Protein AF-A0A1I8I1W2-F1 (afdb_monomer)

Sequence (145 aa):
TVFACCRASCLLLQVPPSLQTASLCLPLHLQIDEFKIITGNRLAASEGHLEVVKFLVPKVANKAKRDKCCIEAAESAARNRQWEVVKFLVPTVADQTKRDQCCIQAAKSAARNGNLQVVNFLVPKVANKTKRDQCCIKAADSAAK

pLDDT: mean 79.76, std 20.21, range [29.95, 95.81]

Structure (mmCIF, N/CA/C/O backbone):
data_AF-A0A1I8I1W2-F1
#
_entry.id   AF-A0A1I8I1W2-F1
#
loop_
_atom_site.group_PDB
_atom_site.id
_atom_site.type_symbol
_atom_site.label_atom_id
_atom_site.label_alt_id
_atom_site.label_comp_id
_atom_site.label_asym_id
_atom_site.label_entity_id
_atom_site.label_seq_id
_atom_site.pdbx_PDB_ins_code
_atom_site.Cartn_x
_atom_site.Cartn_y
_atom_site.Cartn_z
_atom_site.occupancy
_atom_site.B_iso_or_equiv
_atom_site.auth_seq_id
_atom_site.auth_comp_id
_atom_site.auth_asym_id
_atom_site.auth_atom_id
_atom_site.pdbx_PDB_model_num
ATOM 1 N N . THR A 1 1 ? -13.917 37.372 9.181 1.00 46.56 1 THR A N 1
ATOM 2 C CA . THR A 1 1 ? -13.571 36.360 8.158 1.00 46.56 1 THR A CA 1
ATOM 3 C C . THR A 1 1 ? -12.071 36.154 8.188 1.00 46.56 1 THR A C 1
ATOM 5 O O . THR A 1 1 ? -11.360 37.117 8.426 1.00 46.56 1 THR A O 1
ATOM 8 N N . VAL A 1 2 ? -11.637 34.906 7.974 1.00 33.28 2 VAL A N 1
ATOM 9 C CA . VAL A 1 2 ? -10.292 34.328 8.210 1.00 33.28 2 VAL A CA 1
ATOM 10 C C . VAL A 1 2 ? -10.020 33.891 9.664 1.00 33.28 2 VAL A C 1
ATOM 12 O O . VAL A 1 2 ? -9.937 34.689 10.589 1.00 33.28 2 VAL A O 1
ATOM 15 N N . PHE A 1 3 ? -9.928 32.565 9.815 1.00 47.31 3 PHE A N 1
ATOM 16 C CA . PHE A 1 3 ? -9.443 31.786 10.958 1.00 47.31 3 PHE A CA 1
ATOM 17 C C . PHE A 1 3 ? -8.094 32.292 11.492 1.00 47.31 3 PHE A C 1
ATOM 19 O O . PHE A 1 3 ? -7.175 32.418 10.692 1.00 47.31 3 PHE A O 1
ATOM 26 N N . ALA A 1 4 ? -7.947 32.434 12.817 1.00 42.56 4 ALA A N 1
ATOM 27 C CA . ALA A 1 4 ? -6.745 32.063 13.590 1.00 42.56 4 ALA A CA 1
ATOM 28 C C . ALA A 1 4 ? -6.785 32.680 14.998 1.00 42.56 4 ALA A C 1
ATOM 30 O O . ALA A 1 4 ? -6.475 33.852 15.159 1.00 42.56 4 ALA A O 1
ATOM 31 N N . CYS A 1 5 ? -7.125 31.884 16.015 1.00 29.95 5 CYS A N 1
ATOM 32 C CA . CYS A 1 5 ? -6.341 31.805 17.256 1.00 29.95 5 CYS A CA 1
ATOM 33 C C . CYS A 1 5 ? -6.981 30.801 18.220 1.00 29.95 5 CYS A C 1
ATOM 35 O O . CYS A 1 5 ? -7.838 31.130 19.037 1.00 29.95 5 CYS A O 1
ATOM 37 N N . CYS A 1 6 ? -6.501 29.558 18.170 1.00 43.66 6 CYS A N 1
ATOM 38 C CA . CYS A 1 6 ? -6.369 28.771 19.391 1.00 43.66 6 CYS A CA 1
ATOM 39 C C . CYS A 1 6 ? -5.523 29.582 20.380 1.00 43.66 6 CYS A C 1
ATOM 41 O O . CYS A 1 6 ? -4.314 29.651 20.173 1.00 43.66 6 CYS A O 1
ATOM 43 N N . ARG A 1 7 ? -6.139 30.200 21.397 1.00 38.59 7 ARG A N 1
ATOM 44 C CA . ARG A 1 7 ? -5.557 30.610 22.699 1.00 38.59 7 ARG A CA 1
ATOM 45 C C . ARG A 1 7 ? -6.448 31.694 23.314 1.00 38.59 7 ARG A C 1
ATOM 47 O O . ARG A 1 7 ? -6.246 32.856 23.002 1.00 38.59 7 ARG A O 1
ATOM 54 N N . ALA A 1 8 ? -7.413 31.331 24.165 1.00 34.88 8 ALA A N 1
ATOM 55 C CA . ALA A 1 8 ? -7.888 32.222 25.244 1.00 34.88 8 ALA A CA 1
ATOM 56 C C . ALA A 1 8 ? -8.972 31.613 26.150 1.00 34.88 8 ALA A C 1
ATOM 58 O O . ALA A 1 8 ? -9.063 32.010 27.3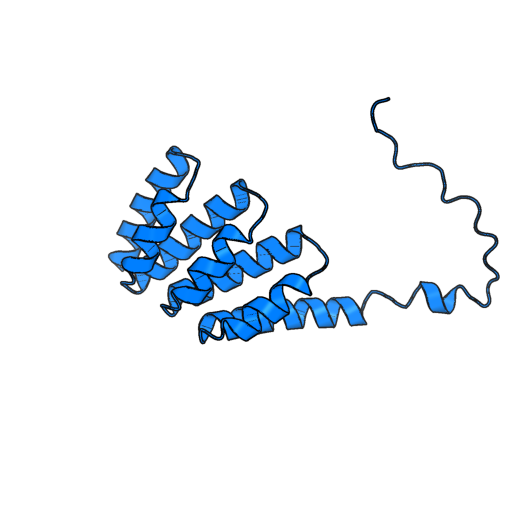02 1.00 34.88 8 ALA A O 1
ATOM 59 N N . SER A 1 9 ? -9.801 30.670 25.696 1.00 40.31 9 SER A N 1
ATOM 60 C CA . SER A 1 9 ? -11.074 30.422 26.407 1.00 40.31 9 SER A CA 1
ATOM 61 C C . SER A 1 9 ? -11.063 29.352 27.512 1.00 40.31 9 SER A C 1
ATOM 63 O O . SER A 1 9 ? -12.131 28.981 27.982 1.00 40.31 9 SER A O 1
ATOM 65 N N . CYS A 1 10 ? -9.900 28.872 27.971 1.00 38.84 10 CYS A N 1
ATOM 66 C CA . CYS A 1 10 ? -9.818 27.941 29.117 1.00 38.84 10 CYS A CA 1
ATOM 67 C C . CYS A 1 10 ? -9.475 28.618 30.462 1.00 38.84 10 CYS A C 1
ATOM 69 O O . CYS A 1 10 ? -8.984 27.964 31.376 1.00 38.84 10 CYS A O 1
ATOM 71 N N . LEU A 1 11 ? -9.753 29.914 30.612 1.00 40.75 11 LEU A N 1
ATOM 72 C CA . LEU A 1 11 ? -10.180 30.471 31.900 1.00 40.75 11 LEU A CA 1
ATOM 73 C C . LEU A 1 11 ? -11.664 30.793 31.697 1.00 40.75 11 LEU A C 1
ATOM 75 O O . LEU A 1 11 ? -11.988 31.691 30.935 1.00 40.75 11 LEU A O 1
ATOM 79 N N . LEU A 1 12 ? -12.608 29.985 32.171 1.00 36.88 12 LEU A N 1
ATOM 80 C CA . LEU A 1 12 ? -13.045 29.961 33.563 1.00 36.88 12 LEU A CA 1
ATOM 81 C C . LEU A 1 12 ? -13.556 28.553 33.920 1.00 36.88 12 LEU A C 1
ATOM 83 O O . LEU A 1 12 ? -14.706 28.198 33.669 1.00 36.88 12 LEU A O 1
ATOM 87 N N . LEU A 1 13 ? -12.683 27.749 34.526 1.00 37.25 13 LEU A N 1
ATOM 88 C CA . LEU A 1 13 ? -13.062 26.562 35.289 1.00 37.25 13 LEU A CA 1
ATOM 89 C C . LEU A 1 13 ? -13.725 27.018 36.600 1.00 37.25 13 LEU A C 1
ATOM 91 O O . LEU A 1 13 ? -13.042 27.320 37.572 1.00 37.25 13 LEU A O 1
ATOM 95 N N . GLN A 1 14 ? -15.056 27.035 36.630 1.00 42.59 14 GLN A N 1
ATOM 96 C CA . GLN A 1 14 ? -15.837 26.830 37.857 1.00 42.59 14 GLN A CA 1
ATOM 97 C C . GLN A 1 14 ? -16.379 25.396 37.854 1.00 42.59 14 GLN A C 1
ATOM 99 O O . GLN A 1 14 ? -17.583 25.163 37.903 1.00 42.59 14 GLN A O 1
ATOM 104 N N . VAL A 1 15 ? -15.484 24.415 37.730 1.00 44.81 15 VAL A N 1
ATOM 105 C CA . VAL A 1 15 ? -15.855 23.007 37.901 1.00 44.81 15 VAL A CA 1
ATOM 106 C C . VAL A 1 15 ? -15.521 22.632 39.348 1.00 44.81 15 VAL A C 1
ATOM 108 O O . VAL A 1 15 ? -14.380 22.833 39.767 1.00 44.81 15 VAL A O 1
ATOM 111 N N . PRO A 1 16 ? -16.496 22.162 40.148 1.00 38.16 16 PRO A N 1
ATOM 112 C CA . PRO A 1 16 ? -16.277 21.845 41.552 1.00 38.16 16 PRO A CA 1
ATOM 113 C C . PRO A 1 16 ? -15.244 20.714 41.708 1.00 38.16 16 PRO A C 1
ATOM 115 O O . PRO A 1 16 ? -15.225 19.782 40.896 1.00 38.16 16 PRO A O 1
ATOM 118 N N . PRO A 1 17 ? -14.414 20.739 42.770 1.00 49.62 17 PRO A N 1
ATOM 119 C CA . PRO A 1 17 ? -13.315 19.787 42.975 1.00 49.62 17 PRO A CA 1
ATOM 120 C C . PRO A 1 17 ? -13.764 18.319 43.110 1.00 49.62 17 PRO A C 1
ATOM 122 O O . PRO A 1 17 ? -12.935 17.417 43.031 1.00 49.62 17 PRO A O 1
ATOM 125 N N . SER A 1 18 ? -15.067 18.059 43.250 1.00 44.69 18 SER A N 1
ATOM 126 C CA . SER A 1 18 ? -15.669 16.722 43.270 1.00 44.69 18 SER A CA 1
ATOM 127 C C . SER A 1 18 ? -15.859 16.077 41.886 1.00 44.69 18 SER A C 1
ATOM 129 O O . SER A 1 18 ? -16.069 14.870 41.824 1.00 44.69 18 SER A O 1
ATOM 131 N N . LEU A 1 19 ? -15.759 16.834 40.782 1.00 41.97 19 LEU A N 1
ATOM 132 C CA . LEU A 1 19 ? -15.856 16.316 39.401 1.00 41.97 19 LEU A CA 1
ATOM 133 C C . LEU A 1 19 ? -14.508 16.247 38.659 1.00 41.97 19 LEU A C 1
ATOM 135 O O . LEU A 1 19 ? -14.432 15.685 37.564 1.00 41.97 19 LEU A O 1
ATOM 139 N N . GLN A 1 20 ? -13.425 16.762 39.251 1.00 47.09 20 GLN A N 1
ATOM 140 C 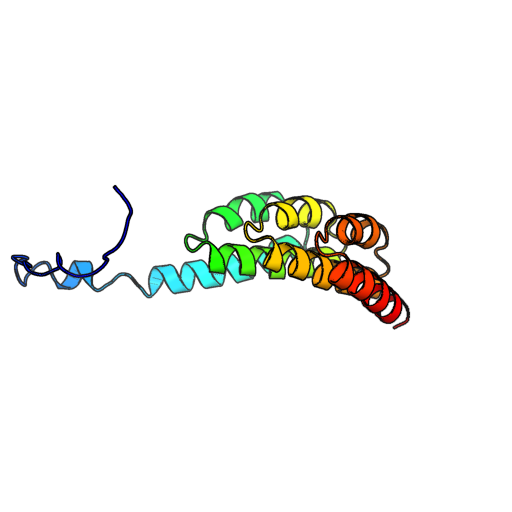CA . GLN A 1 20 ? -12.100 16.796 38.618 1.00 47.09 20 GLN A CA 1
ATOM 141 C C . GLN A 1 20 ? -11.504 15.387 38.408 1.00 47.09 20 GLN A C 1
ATOM 143 O O . GLN A 1 20 ? -10.718 15.177 37.485 1.00 47.09 20 GLN A O 1
ATOM 148 N N . THR A 1 21 ? -11.904 14.399 39.216 1.00 43.38 21 THR A N 1
ATOM 149 C CA . THR A 1 21 ? -11.415 13.009 39.136 1.00 43.38 21 THR A CA 1
ATOM 150 C C . THR A 1 21 ? -12.023 12.217 37.975 1.00 43.38 21 THR A C 1
ATOM 152 O O . THR A 1 21 ? -11.385 11.295 37.470 1.00 43.38 21 THR A O 1
ATOM 155 N N . ALA A 1 22 ? -13.202 12.606 37.479 1.00 42.78 22 ALA A N 1
ATOM 156 C CA . ALA A 1 22 ? -13.834 11.961 36.326 1.00 42.78 22 ALA A CA 1
ATOM 157 C C . ALA A 1 22 ? -13.275 12.466 34.980 1.00 42.78 22 ALA A C 1
ATOM 159 O O . ALA A 1 22 ? -13.241 11.716 34.006 1.00 42.78 22 ALA A O 1
ATOM 160 N N . SER A 1 23 ? -12.779 13.708 34.919 1.00 43.59 23 SER A N 1
ATOM 161 C CA . SER A 1 23 ? -12.268 14.309 33.675 1.00 43.59 23 SER A CA 1
ATOM 162 C C . SER A 1 23 ? -10.779 14.041 33.402 1.00 43.59 23 SER A C 1
ATOM 164 O O . SER A 1 23 ? -10.293 14.380 32.324 1.00 43.59 23 SER A O 1
ATOM 166 N N . LEU A 1 24 ? -10.050 13.434 34.348 1.00 43.41 24 LEU A N 1
ATOM 167 C CA . LEU A 1 24 ? -8.616 13.120 34.226 1.00 43.41 24 LEU A CA 1
ATOM 168 C C . LEU A 1 24 ? -8.325 11.639 33.910 1.00 43.41 24 LEU A C 1
ATOM 170 O O . LEU A 1 24 ? -7.175 11.287 33.661 1.00 43.41 24 LEU A O 1
ATOM 174 N N . CYS A 1 25 ? -9.346 10.773 33.868 1.00 43.34 25 CYS A N 1
ATOM 175 C CA . CYS A 1 25 ? -9.177 9.322 33.701 1.00 43.34 25 CYS A CA 1
ATOM 176 C C . CYS A 1 25 ? -9.369 8.797 32.263 1.00 43.34 25 CYS A C 1
ATOM 178 O O . CYS A 1 25 ? -9.444 7.588 32.053 1.00 43.34 25 CYS A O 1
ATOM 180 N N . LEU A 1 26 ? -9.425 9.664 31.247 1.00 56.22 26 LEU A N 1
ATOM 181 C CA . LEU A 1 26 ? -9.313 9.234 29.846 1.00 56.22 26 LEU A CA 1
ATOM 182 C C . LEU A 1 26 ? -7.967 9.690 29.277 1.00 56.22 26 LEU A C 1
ATOM 184 O O . LEU A 1 26 ? -7.874 10.787 28.727 1.00 56.22 26 LEU A O 1
ATOM 188 N N . PRO A 1 27 ? -6.905 8.872 29.427 1.00 49.38 27 PRO A N 1
ATOM 189 C CA . PRO A 1 27 ? -6.101 8.576 28.235 1.00 49.38 27 PRO A CA 1
ATOM 190 C C . PRO A 1 27 ? -5.359 7.223 28.213 1.00 49.38 27 PRO A C 1
ATOM 192 O O . PRO A 1 27 ? -4.571 7.023 27.297 1.00 49.38 27 PRO A O 1
ATOM 195 N N . LEU A 1 28 ? -5.563 6.287 29.149 1.00 36.81 28 LEU A N 1
ATOM 196 C CA . LEU A 1 28 ? -4.859 4.985 29.110 1.00 36.81 28 LEU A CA 1
ATOM 197 C C . LEU A 1 28 ? -5.696 3.866 28.480 1.00 36.81 28 LEU A C 1
ATOM 199 O O . LEU A 1 28 ? -5.199 3.160 27.609 1.00 36.81 28 LEU A O 1
ATOM 203 N N . HIS A 1 29 ? -6.981 3.754 28.828 1.00 44.34 29 HIS A N 1
ATOM 204 C CA . HIS A 1 29 ? -7.866 2.724 28.264 1.00 44.34 29 HIS A CA 1
ATOM 205 C C . HIS A 1 29 ? -7.995 2.858 26.731 1.00 44.34 29 HIS A C 1
ATOM 207 O O . HIS A 1 29 ? -7.721 1.918 25.994 1.00 44.34 29 HIS A O 1
ATOM 213 N N . LEU A 1 30 ? -8.231 4.084 26.242 1.00 48.62 30 LEU A N 1
ATOM 214 C CA . LEU A 1 30 ? -8.301 4.407 24.808 1.00 48.62 30 LEU A CA 1
ATOM 215 C C . LEU A 1 30 ? -6.973 4.215 24.051 1.00 48.62 30 LEU A C 1
ATOM 217 O O . LEU A 1 30 ? -6.987 3.894 22.864 1.00 48.62 30 LEU A O 1
ATOM 221 N N . GLN A 1 31 ? -5.818 4.414 24.702 1.00 47.75 31 GLN A N 1
ATOM 222 C CA . GLN A 1 31 ? -4.511 4.170 24.074 1.00 47.75 31 GLN A CA 1
ATOM 223 C C . GLN A 1 31 ? -4.214 2.673 23.936 1.00 47.75 31 GLN A C 1
ATOM 225 O O . GLN A 1 31 ? -3.660 2.256 22.915 1.00 47.75 31 G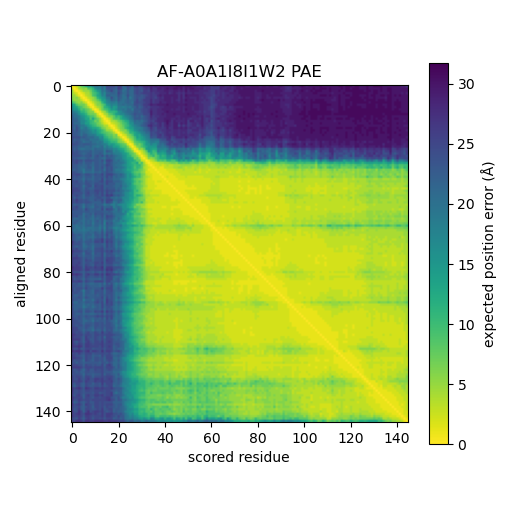LN A O 1
ATOM 230 N N . ILE A 1 32 ? -4.604 1.873 24.934 1.00 49.56 32 ILE A N 1
ATOM 231 C CA . ILE A 1 32 ? -4.498 0.410 24.901 1.00 49.56 32 ILE A CA 1
ATOM 232 C C . ILE A 1 32 ? -5.415 -0.150 23.801 1.00 49.56 32 ILE A C 1
ATOM 234 O O . ILE A 1 32 ? -4.987 -1.019 23.036 1.00 49.56 32 ILE A O 1
ATOM 238 N N . ASP A 1 33 ? -6.617 0.413 23.641 1.00 68.44 33 ASP A N 1
ATOM 239 C CA . ASP A 1 33 ? -7.543 0.039 22.569 1.00 68.44 33 ASP A CA 1
ATOM 240 C C . ASP A 1 33 ? -7.006 0.401 21.175 1.00 68.44 33 ASP A C 1
ATOM 242 O O . ASP A 1 33 ? -6.969 -0.461 20.296 1.00 68.44 33 ASP A O 1
ATOM 246 N N . GLU A 1 34 ? -6.514 1.628 20.949 1.00 70.88 34 GLU A N 1
ATOM 247 C CA . GLU A 1 34 ? -5.966 2.026 19.638 1.00 70.88 34 GLU A CA 1
ATOM 248 C C . GLU A 1 34 ? -4.738 1.194 19.236 1.00 70.88 34 GLU A C 1
ATOM 250 O O . GLU A 1 34 ? -4.617 0.801 18.074 1.00 70.88 34 GLU A O 1
ATOM 255 N N . PHE A 1 35 ? -3.830 0.887 20.169 1.00 79.88 35 PHE A N 1
ATOM 256 C CA . PHE A 1 35 ? -2.667 0.041 19.879 1.00 79.88 35 PHE A CA 1
ATOM 257 C C . PHE A 1 35 ? -3.080 -1.383 19.478 1.00 79.88 35 PHE A C 1
ATOM 259 O O . PHE A 1 35 ? -2.539 -1.960 18.525 1.00 79.88 35 PHE A O 1
ATOM 266 N N . LYS A 1 36 ? -4.081 -1.938 20.171 1.00 82.19 36 LYS A N 1
ATOM 267 C CA . LYS A 1 36 ? -4.641 -3.258 19.870 1.00 82.19 36 LYS A CA 1
ATOM 268 C C . LYS A 1 36 ? -5.387 -3.262 18.536 1.00 82.19 36 LYS A C 1
ATOM 270 O O . LYS A 1 36 ? -5.235 -4.212 17.774 1.00 82.19 36 LYS A O 1
ATOM 275 N N . ILE A 1 37 ? -6.102 -2.183 18.204 1.00 85.31 37 ILE A N 1
ATOM 276 C CA . ILE A 1 37 ? -6.747 -1.987 16.897 1.00 85.31 37 ILE A CA 1
ATOM 277 C C . ILE A 1 37 ? -5.705 -1.968 15.776 1.00 85.31 37 ILE A C 1
ATOM 279 O O . ILE A 1 37 ? -5.882 -2.665 14.782 1.00 85.31 37 ILE A O 1
ATOM 283 N N . ILE A 1 38 ? -4.609 -1.215 15.923 1.00 85.50 38 ILE A N 1
ATOM 284 C CA . ILE A 1 38 ? -3.556 -1.131 14.894 1.00 85.50 38 ILE A CA 1
ATOM 285 C C . ILE A 1 38 ? -2.910 -2.502 14.674 1.00 85.50 38 ILE A C 1
ATOM 287 O O . ILE A 1 38 ? -2.794 -2.969 13.539 1.00 85.50 38 ILE A O 1
ATOM 291 N N . THR A 1 39 ? -2.545 -3.180 15.763 1.00 86.25 39 THR A N 1
ATOM 292 C CA . THR A 1 39 ? -1.924 -4.509 15.697 1.00 86.25 39 THR A CA 1
ATOM 293 C C . THR A 1 39 ? -2.886 -5.549 15.118 1.00 86.25 39 THR A C 1
ATOM 295 O O . THR A 1 39 ? -2.498 -6.325 14.246 1.00 86.25 39 THR A O 1
ATOM 298 N N . GLY A 1 40 ? -4.152 -5.529 15.545 1.00 87.69 40 GLY A N 1
ATOM 299 C CA . GLY A 1 40 ? -5.207 -6.399 15.031 1.00 87.69 40 GLY A CA 1
ATOM 300 C C . GLY A 1 40 ? -5.501 -6.157 13.552 1.00 87.69 40 GLY A C 1
ATOM 301 O O . GLY A 1 40 ? -5.633 -7.114 12.798 1.00 87.69 40 GLY A O 1
ATOM 302 N N . ASN A 1 41 ? -5.512 -4.897 13.106 1.00 90.62 41 ASN A N 1
ATOM 303 C CA . ASN A 1 41 ? -5.706 -4.548 11.699 1.00 90.62 41 ASN A CA 1
ATOM 304 C C . ASN A 1 41 ? -4.563 -5.078 10.826 1.00 90.62 41 ASN A C 1
ATOM 306 O O . ASN A 1 41 ? -4.801 -5.619 9.751 1.00 90.62 41 ASN A O 1
ATOM 310 N N . ARG A 1 42 ? -3.319 -4.980 11.307 1.00 91.56 42 ARG A N 1
ATOM 311 C CA . ARG A 1 42 ? -2.151 -5.532 10.613 1.00 91.56 42 ARG A CA 1
ATOM 312 C C . ARG A 1 42 ? -2.242 -7.052 10.447 1.00 91.56 42 ARG A C 1
ATOM 314 O O . ARG A 1 42 ? -1.964 -7.552 9.361 1.00 91.56 42 ARG A O 1
ATOM 321 N N . LEU A 1 43 ? -2.641 -7.772 11.499 1.00 89.88 43 LEU A N 1
ATOM 322 C CA . LEU A 1 43 ? -2.835 -9.227 11.450 1.00 89.88 43 LEU A C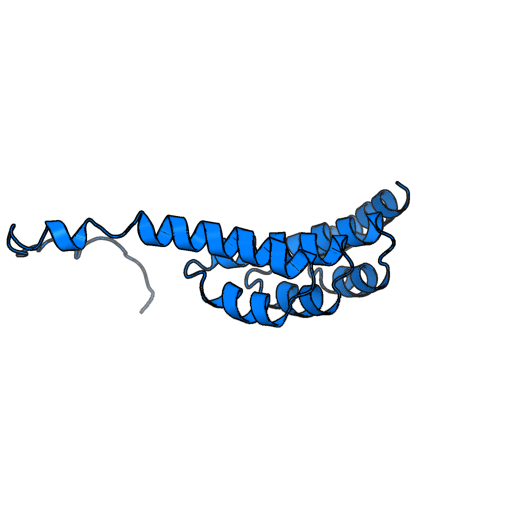A 1
ATOM 323 C C . LEU A 1 43 ? -3.986 -9.605 10.510 1.00 89.88 43 LEU A C 1
ATOM 325 O O . LEU A 1 43 ? -3.792 -10.405 9.604 1.00 89.88 43 LEU A O 1
ATOM 329 N N . ALA A 1 44 ? -5.145 -8.958 10.644 1.00 90.38 44 ALA A N 1
ATOM 330 C CA . ALA A 1 44 ? -6.280 -9.173 9.749 1.00 90.38 44 ALA A CA 1
ATOM 331 C C . ALA A 1 44 ? -5.916 -8.915 8.278 1.00 90.38 44 ALA A C 1
ATOM 333 O O . ALA A 1 44 ? -6.323 -9.663 7.394 1.00 90.38 44 ALA A O 1
ATOM 334 N N . ALA A 1 45 ? -5.111 -7.885 8.011 1.00 93.94 45 ALA A N 1
ATOM 335 C CA . ALA A 1 45 ? -4.635 -7.576 6.671 1.00 93.94 45 ALA A CA 1
ATOM 336 C C . ALA A 1 45 ? -3.634 -8.607 6.130 1.00 93.94 45 ALA A C 1
ATOM 338 O O . ALA A 1 45 ? -3.658 -8.889 4.936 1.00 93.94 45 ALA A O 1
ATOM 339 N N . SER A 1 46 ? -2.785 -9.180 6.990 1.00 93.00 46 SER A N 1
ATOM 340 C CA . SER A 1 46 ? -1.872 -10.282 6.649 1.00 93.00 46 SER A CA 1
ATOM 341 C C . SER A 1 46 ? -2.633 -11.539 6.213 1.00 93.00 46 SER A C 1
ATOM 343 O O . SER A 1 46 ? -2.286 -12.150 5.204 1.00 93.00 46 SER A O 1
ATOM 345 N N . GLU A 1 47 ? -3.715 -11.866 6.921 1.00 91.44 47 GLU A N 1
ATOM 346 C CA .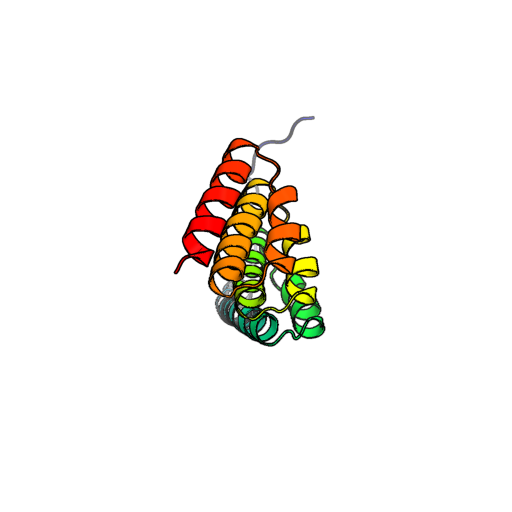 GLU A 1 47 ? -4.557 -13.045 6.665 1.00 91.44 47 GLU A CA 1
ATOM 347 C C . GLU A 1 47 ? -5.657 -12.809 5.610 1.00 91.44 47 GLU A C 1
ATOM 349 O O . GLU A 1 47 ? -6.415 -13.714 5.273 1.00 91.44 47 GLU A O 1
ATOM 354 N N . GLY A 1 48 ? -5.784 -11.586 5.081 1.00 90.19 48 GLY A N 1
ATOM 355 C CA . GLY A 1 48 ? -6.772 -11.264 4.043 1.00 90.19 48 GLY A CA 1
ATOM 356 C C . GLY A 1 48 ? -8.201 -11.055 4.552 1.00 90.19 48 GLY A C 1
ATOM 357 O O . GLY A 1 48 ? -9.143 -11.027 3.763 1.00 90.19 48 GLY A O 1
ATOM 358 N N . HIS A 1 49 ? -8.394 -10.877 5.860 1.00 92.56 49 HIS A N 1
ATOM 359 C CA . 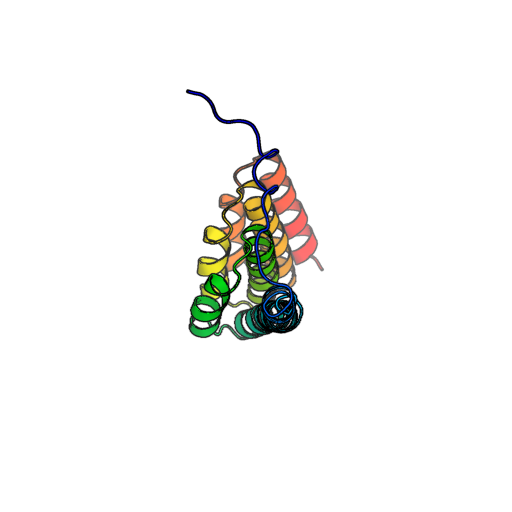HIS A 1 49 ? -9.701 -10.676 6.490 1.00 92.56 49 HIS A CA 1
ATOM 360 C C . HIS A 1 49 ? -10.237 -9.253 6.260 1.00 92.56 49 HIS A C 1
ATOM 362 O O . HIS A 1 49 ? -10.279 -8.418 7.167 1.00 92.56 49 HIS A O 1
ATOM 368 N N . LEU A 1 50 ? -10.667 -8.969 5.027 1.00 91.62 50 LEU A N 1
ATOM 369 C CA . LEU A 1 50 ? -11.117 -7.645 4.587 1.00 91.62 50 LEU A CA 1
ATOM 370 C C . LEU A 1 50 ? -12.226 -7.047 5.467 1.00 91.62 50 LEU A C 1
ATOM 372 O O . LEU A 1 50 ? -12.184 -5.857 5.773 1.00 91.62 50 LEU A O 1
ATOM 376 N N . GLU A 1 51 ? -13.205 -7.845 5.891 1.00 90.75 51 GLU A N 1
ATOM 377 C CA . GLU A 1 51 ? -14.323 -7.349 6.707 1.00 90.75 51 GLU A CA 1
ATOM 378 C C . GLU A 1 51 ? -13.864 -6.881 8.096 1.00 90.75 51 GLU A C 1
ATOM 380 O O . GLU A 1 51 ? -14.324 -5.854 8.596 1.00 90.75 51 GLU A O 1
ATOM 385 N N . VAL A 1 52 ? -12.867 -7.555 8.677 1.00 87.94 52 VAL A N 1
ATOM 386 C CA . VAL A 1 52 ? -12.245 -7.128 9.939 1.00 87.94 52 VAL A CA 1
ATOM 387 C C . VAL A 1 52 ? -11.479 -5.819 9.734 1.00 87.94 52 VAL A C 1
ATOM 389 O O . VAL A 1 52 ? -11.606 -4.896 10.536 1.00 87.94 52 VAL A O 1
ATOM 392 N N . VAL A 1 53 ? -10.745 -5.687 8.627 1.00 91.50 53 VAL A N 1
ATOM 393 C CA . VAL A 1 53 ? -10.034 -4.447 8.271 1.00 91.50 53 VAL A CA 1
ATOM 394 C C . VAL A 1 53 ? -11.008 -3.271 8.111 1.00 91.50 53 VAL A C 1
ATOM 396 O O . VAL A 1 53 ? -10.791 -2.201 8.686 1.00 91.50 53 VAL A O 1
ATOM 399 N N . LYS A 1 54 ? -12.120 -3.466 7.389 1.00 89.38 54 LYS A N 1
ATOM 400 C CA . LYS A 1 54 ? -13.182 -2.457 7.223 1.00 89.38 54 LYS A CA 1
ATOM 401 C C . LYS A 1 54 ? -13.797 -2.035 8.555 1.00 89.38 54 LYS A C 1
ATOM 403 O O . LYS A 1 54 ? -14.124 -0.863 8.721 1.00 89.38 54 LYS A O 1
ATOM 408 N N . PHE A 1 55 ? -13.935 -2.965 9.496 1.00 87.38 55 PHE A N 1
ATOM 409 C CA . PHE A 1 55 ? -14.459 -2.682 10.827 1.00 87.38 55 PHE A CA 1
ATOM 410 C C . PHE A 1 55 ? -13.462 -1.915 11.712 1.00 87.38 55 PHE A C 1
ATOM 412 O O . PHE A 1 55 ? -13.860 -1.012 12.449 1.00 87.38 55 PHE A O 1
ATOM 419 N N . LEU A 1 56 ? -12.169 -2.246 11.639 1.00 87.12 56 LEU A N 1
ATOM 420 C CA . LEU A 1 56 ? -11.136 -1.696 12.523 1.00 87.12 56 LEU A CA 1
ATOM 421 C C . LEU A 1 56 ? -10.635 -0.309 12.101 1.00 87.12 56 LEU A C 1
ATOM 423 O O . LEU A 1 56 ? -10.423 0.549 12.958 1.00 87.12 56 LEU A O 1
ATOM 427 N N . VAL A 1 57 ? -10.459 -0.050 10.802 1.00 88.56 57 VAL A N 1
ATOM 428 C CA . VAL A 1 57 ? -9.899 1.225 10.306 1.00 88.56 57 VAL A CA 1
ATOM 429 C C . VAL A 1 57 ? -10.689 2.464 10.777 1.00 88.56 57 VAL A C 1
ATOM 431 O O . VAL A 1 57 ? -10.058 3.434 11.209 1.00 88.56 57 VAL A O 1
ATOM 434 N N . PRO A 1 58 ? -12.037 2.474 10.766 1.00 87.69 58 PRO A N 1
ATOM 435 C CA . PRO A 1 58 ? -12.826 3.606 11.256 1.00 87.69 58 PRO A CA 1
ATOM 436 C C . PRO A 1 58 ? -12.733 3.841 12.769 1.00 87.69 58 PRO A C 1
ATOM 438 O O . PRO A 1 58 ? -13.041 4.941 13.220 1.00 87.69 58 PRO A O 1
ATOM 441 N N . LYS A 1 59 ? -12.316 2.840 13.559 1.00 86.06 59 LYS A N 1
ATOM 442 C CA . LYS A 1 59 ? -12.214 2.941 15.027 1.00 86.06 59 LYS A CA 1
ATOM 443 C C . LYS A 1 59 ? -10.994 3.742 15.488 1.00 86.06 59 LYS A C 1
ATOM 445 O O . LYS A 1 59 ? -10.951 4.168 16.637 1.00 86.06 59 LYS A O 1
ATOM 450 N N . VAL A 1 60 ? -10.020 3.978 14.606 1.00 86.00 60 VAL A N 1
ATOM 451 C CA . VAL A 1 60 ? -8.865 4.836 14.896 1.00 86.00 60 VAL A CA 1
ATOM 452 C C . VAL A 1 60 ? -9.280 6.301 14.740 1.00 86.00 60 VAL A C 1
ATOM 454 O O . VAL A 1 60 ? -9.417 6.804 13.621 1.00 86.00 60 VAL A O 1
ATOM 457 N N . ALA A 1 61 ? -9.481 6.987 15.867 1.00 82.00 61 ALA A N 1
ATOM 458 C CA . ALA A 1 61 ? -10.015 8.350 15.895 1.00 82.00 61 ALA A CA 1
ATOM 459 C C . ALA A 1 61 ? -9.031 9.372 15.304 1.00 82.00 61 ALA A C 1
ATOM 461 O O . ALA A 1 61 ? -9.417 10.293 14.579 1.00 82.00 61 ALA A O 1
ATOM 462 N N . ASN A 1 62 ? -7.734 9.211 15.581 1.00 87.00 62 ASN A N 1
ATOM 463 C CA . ASN A 1 62 ? -6.721 10.125 15.070 1.00 87.00 62 ASN A CA 1
ATOM 464 C C . ASN A 1 62 ? -6.404 9.829 13.594 1.00 87.00 62 ASN A C 1
ATOM 466 O O . ASN A 1 62 ? -5.822 8.797 13.265 1.00 87.00 62 ASN A O 1
ATOM 470 N N . LYS A 1 63 ? -6.699 10.781 12.700 1.00 87.00 63 LYS A N 1
ATOM 471 C CA . LYS A 1 63 ? -6.465 10.654 11.249 1.00 87.00 63 LYS A CA 1
ATOM 472 C C . LYS A 1 63 ? -5.017 10.297 10.890 1.00 87.00 63 LYS A C 1
ATOM 474 O O . LYS A 1 63 ? -4.798 9.455 10.025 1.00 87.00 63 LYS A O 1
ATOM 479 N N . ALA A 1 64 ? -4.028 10.897 11.554 1.00 88.94 64 ALA A N 1
ATOM 480 C CA . ALA A 1 64 ? -2.623 10.618 11.269 1.00 88.94 64 ALA A CA 1
ATOM 481 C C . ALA A 1 64 ? -2.217 9.201 11.701 1.00 88.94 64 ALA A C 1
ATOM 483 O O . ALA A 1 64 ? -1.487 8.538 10.959 1.00 88.94 64 ALA A O 1
ATOM 484 N N . LYS A 1 65 ? -2.724 8.724 12.849 1.00 88.56 65 LYS A N 1
ATOM 485 C CA . LYS A 1 65 ? -2.565 7.326 13.280 1.00 88.56 65 LYS A CA 1
ATOM 486 C C . LYS A 1 65 ? -3.297 6.366 12.349 1.00 88.56 65 LYS A C 1
ATOM 488 O O . LYS A 1 65 ? -2.749 5.320 12.025 1.00 88.56 65 LYS A O 1
ATOM 493 N N . ARG A 1 66 ? -4.493 6.726 11.880 1.00 90.25 66 ARG A N 1
ATOM 494 C CA . ARG A 1 66 ? -5.274 5.921 10.936 1.00 90.25 66 ARG A CA 1
ATOM 495 C C . ARG A 1 66 ? -4.552 5.755 9.605 1.00 90.25 66 ARG A C 1
ATOM 497 O O . ARG A 1 66 ? -4.449 4.636 9.126 1.00 90.25 66 ARG A O 1
ATOM 504 N N . ASP A 1 67 ? -3.984 6.829 9.052 1.00 91.88 67 ASP A N 1
ATOM 505 C CA . ASP A 1 67 ? -3.152 6.734 7.846 1.00 91.88 67 ASP A CA 1
ATOM 506 C C . ASP A 1 67 ? -1.978 5.770 8.070 1.00 91.88 67 ASP A C 1
ATOM 508 O O . ASP A 1 67 ? -1.737 4.897 7.242 1.00 91.88 67 ASP A O 1
ATOM 512 N N . LYS A 1 68 ? -1.271 5.892 9.205 1.00 91.38 68 LYS A N 1
ATOM 513 C CA . LYS A 1 68 ? -0.157 4.999 9.559 1.00 91.38 68 LYS A CA 1
ATOM 514 C C . LYS A 1 68 ? -0.614 3.539 9.682 1.00 91.38 68 LYS A C 1
ATOM 516 O O . LYS A 1 68 ? 0.017 2.660 9.108 1.00 91.38 68 LYS A O 1
ATOM 521 N N . CYS A 1 69 ? -1.741 3.305 10.350 1.00 91.56 69 CYS A N 1
ATOM 522 C CA . CYS A 1 69 ? -2.384 1.998 10.475 1.00 91.56 69 CYS A CA 1
ATOM 523 C C . CYS A 1 69 ? -2.701 1.387 9.100 1.00 91.56 69 CYS A C 1
ATOM 525 O O . CYS A 1 69 ? -2.368 0.233 8.844 1.00 91.56 69 CYS A O 1
ATOM 527 N N . CYS A 1 70 ? -3.283 2.171 8.186 1.00 94.25 70 CYS A N 1
ATOM 528 C CA . CYS A 1 70 ? -3.569 1.724 6.824 1.00 94.25 70 CYS A CA 1
ATOM 529 C C . CYS A 1 70 ? -2.296 1.404 6.031 1.00 94.25 70 CYS A C 1
ATOM 531 O O . CYS A 1 70 ? -2.295 0.438 5.276 1.00 94.25 70 CYS A O 1
ATOM 533 N N . ILE A 1 71 ? -1.221 2.182 6.199 1.00 93.69 71 ILE A N 1
ATOM 534 C CA . ILE A 1 71 ? 0.068 1.940 5.528 1.00 93.69 71 ILE A CA 1
ATOM 535 C C . ILE A 1 71 ? 0.679 0.614 5.984 1.00 93.69 71 ILE A C 1
ATOM 537 O O . ILE A 1 71 ? 1.027 -0.219 5.150 1.00 93.69 71 ILE A O 1
ATOM 541 N N . GLU A 1 72 ? 0.775 0.395 7.296 1.00 93.94 72 GLU A N 1
ATOM 542 C CA . GLU A 1 72 ? 1.336 -0.836 7.870 1.00 93.94 72 GLU A CA 1
ATOM 543 C C . GLU A 1 72 ? 0.512 -2.075 7.487 1.00 93.94 72 GLU A C 1
ATOM 545 O O . GLU A 1 72 ? 1.060 -3.132 7.152 1.00 93.94 72 GLU A O 1
ATOM 550 N N . ALA A 1 73 ? -0.817 -1.942 7.491 1.00 94.81 73 ALA A N 1
ATOM 551 C CA . ALA A 1 73 ? -1.723 -3.000 7.070 1.00 94.81 73 ALA A CA 1
ATOM 552 C C . ALA A 1 73 ? -1.617 -3.280 5.558 1.00 94.81 73 ALA A C 1
ATOM 554 O O . ALA A 1 73 ? -1.566 -4.441 5.160 1.00 94.81 73 ALA A O 1
ATOM 555 N N . ALA A 1 74 ? -1.501 -2.250 4.711 1.00 95.81 74 ALA A N 1
ATOM 556 C CA . ALA A 1 74 ? -1.341 -2.418 3.266 1.00 95.81 74 ALA A CA 1
ATOM 557 C C . ALA A 1 74 ? -0.007 -3.085 2.911 1.00 95.81 74 ALA A C 1
ATOM 559 O O . ALA A 1 74 ? 0.032 -3.932 2.021 1.00 95.81 74 ALA A O 1
ATOM 560 N N . GLU A 1 75 ? 1.074 -2.756 3.623 1.00 94.38 75 GLU A N 1
ATOM 561 C CA . GLU A 1 75 ? 2.363 -3.431 3.452 1.00 94.38 75 GLU A CA 1
ATOM 562 C C . GLU A 1 75 ? 2.268 -4.923 3.808 1.00 94.38 75 GLU A C 1
ATOM 564 O O . GLU A 1 75 ? 2.758 -5.775 3.062 1.00 94.38 75 GLU A O 1
ATOM 569 N N . SER A 1 76 ? 1.605 -5.243 4.923 1.00 93.81 76 SER A N 1
ATOM 570 C CA . SER A 1 76 ? 1.417 -6.625 5.389 1.00 93.81 76 SER A CA 1
ATOM 571 C C . SER A 1 76 ? 0.541 -7.432 4.429 1.00 93.81 76 SER A C 1
ATOM 573 O O . SER A 1 76 ? 0.880 -8.562 4.081 1.00 93.81 76 SER A O 1
ATOM 575 N N . ALA A 1 77 ? -0.538 -6.831 3.925 1.00 94.69 77 ALA A N 1
ATOM 576 C CA . ALA A 1 77 ? -1.390 -7.424 2.901 1.00 94.69 77 ALA A CA 1
ATOM 577 C C . ALA A 1 77 ? -0.627 -7.666 1.589 1.00 94.69 77 ALA A C 1
ATOM 579 O O . ALA A 1 77 ? -0.702 -8.749 1.013 1.00 94.69 77 ALA A O 1
ATOM 580 N N . ALA A 1 78 ? 0.161 -6.689 1.131 1.00 94.19 78 ALA A N 1
ATOM 581 C CA . ALA A 1 78 ? 0.947 -6.804 -0.095 1.00 94.19 78 ALA A CA 1
ATOM 582 C C . ALA A 1 78 ? 1.997 -7.923 -0.012 1.00 94.19 78 ALA A C 1
ATOM 584 O O . ALA A 1 78 ? 2.160 -8.687 -0.967 1.00 94.19 78 ALA A O 1
ATOM 585 N N . ARG A 1 79 ? 2.659 -8.051 1.145 1.00 92.25 79 ARG A N 1
ATOM 586 C CA . ARG A 1 79 ? 3.617 -9.125 1.442 1.00 92.25 79 ARG A CA 1
ATOM 587 C C . ARG A 1 79 ? 2.972 -10.511 1.356 1.00 92.25 79 ARG A C 1
ATOM 589 O O . ARG A 1 79 ? 3.548 -11.402 0.746 1.00 92.25 79 ARG A O 1
ATOM 596 N N . ASN A 1 80 ? 1.765 -10.661 1.899 1.00 91.50 80 ASN A N 1
ATOM 597 C CA . ASN A 1 80 ? 1.032 -11.932 1.947 1.00 91.50 80 ASN A CA 1
ATOM 598 C C . ASN A 1 80 ? 0.046 -12.124 0.788 1.00 91.50 80 ASN A C 1
ATOM 600 O O . ASN A 1 80 ? -0.846 -12.961 0.851 1.00 91.50 80 ASN A O 1
ATOM 604 N N . ARG A 1 81 ? 0.197 -11.348 -0.291 1.00 92.38 81 ARG A N 1
ATOM 605 C CA . ARG A 1 81 ? -0.609 -11.460 -1.516 1.00 92.38 81 ARG A CA 1
ATOM 606 C C . ARG A 1 81 ? -2.117 -11.225 -1.342 1.00 92.38 81 ARG A C 1
ATOM 608 O O . ARG A 1 81 ? -2.906 -11.617 -2.197 1.00 92.38 81 ARG A O 1
ATOM 615 N N . GLN A 1 82 ? -2.509 -10.486 -0.309 1.00 94.69 82 GLN A N 1
ATOM 616 C CA . GLN A 1 82 ? -3.903 -10.171 0.008 1.00 94.69 82 GLN A CA 1
ATOM 617 C C . GLN A 1 82 ? -4.419 -8.986 -0.817 1.00 94.69 82 GLN A C 1
ATOM 619 O O . GLN A 1 82 ? -4.550 -7.855 -0.343 1.00 94.69 82 GLN A O 1
ATOM 624 N N . TRP A 1 83 ? -4.692 -9.255 -2.092 1.00 92.25 83 TRP A N 1
ATOM 625 C CA . TRP A 1 83 ? -5.071 -8.263 -3.101 1.00 92.25 83 TRP A CA 1
ATOM 626 C C . TRP A 1 83 ? -6.246 -7.356 -2.688 1.00 92.25 83 TRP A C 1
ATOM 628 O O . TRP A 1 83 ? -6.125 -6.129 -2.742 1.00 92.25 83 TRP A O 1
ATOM 638 N N . GLU A 1 84 ? -7.361 -7.936 -2.235 1.00 94.25 84 GLU A N 1
ATOM 639 C CA . GLU A 1 84 ? -8.579 -7.171 -1.923 1.00 94.25 84 GLU A CA 1
ATOM 640 C C . GLU A 1 84 ? -8.378 -6.196 -0.754 1.00 94.25 84 GLU A C 1
ATOM 642 O O . GLU A 1 84 ? -8.905 -5.080 -0.753 1.00 94.25 84 GLU A O 1
ATOM 647 N N . VAL A 1 85 ? -7.532 -6.566 0.210 1.00 94.44 85 VAL A N 1
ATOM 648 C CA . VAL A 1 85 ? -7.182 -5.700 1.339 1.00 94.44 85 VAL A CA 1
ATOM 649 C C . VAL A 1 85 ? -6.344 -4.506 0.879 1.00 94.44 85 VAL A C 1
ATOM 651 O O . VAL A 1 85 ? -6.620 -3.372 1.275 1.00 94.44 85 VAL A O 1
ATOM 654 N N . VAL A 1 86 ? -5.361 -4.717 -0.004 1.00 94.75 86 VAL A N 1
ATOM 655 C CA . VAL A 1 86 ? -4.541 -3.624 -0.562 1.00 94.75 86 VAL A CA 1
ATOM 656 C C . VAL A 1 86 ? -5.413 -2.620 -1.319 1.00 94.75 86 VAL A C 1
ATOM 658 O O . VAL A 1 86 ? -5.276 -1.407 -1.131 1.00 94.75 86 VAL A O 1
ATOM 661 N N . LYS A 1 87 ? -6.345 -3.118 -2.139 1.00 94.75 87 LYS A N 1
ATOM 662 C CA . LYS A 1 87 ? -7.265 -2.293 -2.931 1.00 94.75 87 LYS A CA 1
ATOM 663 C C . LYS A 1 87 ? -8.156 -1.407 -2.055 1.00 94.75 87 LYS A C 1
ATOM 665 O O . LYS A 1 87 ? -8.462 -0.284 -2.451 1.00 94.75 87 LYS A O 1
ATOM 670 N N . PHE A 1 88 ? -8.527 -1.882 -0.867 1.00 94.88 88 PHE A N 1
ATOM 671 C CA . PHE A 1 88 ? -9.303 -1.119 0.110 1.00 94.88 88 PHE A CA 1
ATOM 672 C C . PHE A 1 88 ? -8.455 -0.111 0.910 1.00 94.88 88 PHE A C 1
ATOM 674 O O . PHE A 1 88 ? -8.852 1.041 1.097 1.00 94.88 88 PHE A O 1
ATOM 681 N N . LEU A 1 89 ? -7.271 -0.509 1.380 1.00 93.88 89 LEU A N 1
ATOM 682 C CA . LEU A 1 89 ? -6.483 0.297 2.321 1.00 93.88 89 LEU A CA 1
ATOM 683 C C . LEU A 1 89 ? -5.802 1.509 1.681 1.00 93.88 89 LEU A C 1
ATOM 685 O O . LEU A 1 89 ? -5.801 2.595 2.261 1.00 93.88 89 LEU A O 1
ATOM 689 N N . VAL A 1 90 ? -5.235 1.346 0.486 1.00 92.94 90 VAL A N 1
ATOM 690 C CA . VAL A 1 90 ? -4.480 2.402 -0.209 1.00 92.94 90 VAL A CA 1
ATOM 691 C C . VAL A 1 90 ? -5.303 3.674 -0.457 1.00 92.94 90 VAL A C 1
ATOM 693 O O . VAL A 1 90 ? -4.830 4.753 -0.090 1.00 92.94 90 VAL A O 1
ATOM 696 N N . PRO A 1 91 ? -6.527 3.614 -1.020 1.00 91.88 91 PRO A N 1
ATOM 697 C CA . PRO A 1 91 ? -7.346 4.814 -1.194 1.00 91.88 91 PRO A CA 1
ATOM 698 C C . PRO A 1 91 ? -7.831 5.413 0.136 1.00 91.88 91 PRO A C 1
ATOM 700 O O . PRO A 1 91 ? -8.131 6.604 0.183 1.00 91.88 91 PRO A O 1
ATOM 703 N N . THR A 1 92 ? -7.862 4.628 1.220 1.00 91.62 92 THR A N 1
ATOM 704 C CA . THR A 1 92 ? -8.311 5.082 2.549 1.00 91.62 92 THR A CA 1
ATOM 705 C C . THR A 1 92 ? -7.303 6.016 3.235 1.00 91.62 92 THR A C 1
ATOM 707 O O . THR A 1 92 ? -7.685 6.822 4.087 1.00 91.62 92 THR A O 1
ATOM 710 N N . VAL A 1 93 ? -6.021 5.959 2.854 1.00 91.81 93 VAL A N 1
ATOM 711 C CA . VAL A 1 93 ? -5.000 6.915 3.317 1.00 91.81 93 VAL A CA 1
ATOM 712 C C . VAL A 1 93 ? -5.350 8.293 2.771 1.00 91.81 93 VAL A C 1
ATOM 714 O O . VAL A 1 93 ? -5.378 8.476 1.558 1.00 91.81 93 VAL A O 1
ATOM 717 N N . ALA A 1 94 ? -5.631 9.264 3.637 1.00 88.00 94 ALA A N 1
ATOM 718 C CA . ALA A 1 94 ? -6.182 10.549 3.206 1.00 88.00 94 ALA A CA 1
ATOM 719 C C . ALA A 1 94 ? -5.114 11.512 2.663 1.00 88.00 94 ALA A C 1
ATOM 721 O O . ALA A 1 94 ? -5.385 12.290 1.752 1.00 88.00 94 ALA A O 1
ATOM 722 N N . ASP A 1 95 ? -3.914 11.468 3.236 1.00 91.88 95 ASP A N 1
ATOM 723 C CA . ASP A 1 95 ? -2.783 12.300 2.832 1.00 91.88 95 ASP A CA 1
ATOM 724 C C . ASP A 1 95 ? -2.097 11.729 1.578 1.00 91.88 95 ASP A C 1
ATOM 726 O O . ASP A 1 95 ? -1.671 10.574 1.568 1.00 91.88 95 ASP A O 1
ATOM 730 N N . GLN A 1 96 ? -1.968 12.535 0.519 1.00 90.44 96 GLN A N 1
ATOM 731 C CA . GLN A 1 96 ? -1.389 12.086 -0.753 1.00 90.44 96 GLN A CA 1
ATOM 732 C C . GLN A 1 96 ? 0.094 11.707 -0.630 1.00 90.44 96 GLN A C 1
ATOM 734 O O . GLN A 1 96 ? 0.531 10.740 -1.250 1.00 90.44 96 GLN A O 1
ATOM 739 N N . THR A 1 97 ? 0.870 12.419 0.188 1.00 91.44 97 THR A N 1
ATOM 740 C CA . THR A 1 97 ? 2.297 12.126 0.395 1.00 91.44 97 THR A CA 1
ATOM 741 C C . THR A 1 97 ? 2.472 10.779 1.087 1.00 91.44 97 THR A C 1
ATOM 743 O O . THR A 1 97 ? 3.317 9.976 0.682 1.00 91.44 97 THR A O 1
ATOM 746 N N . LYS A 1 98 ? 1.640 10.505 2.095 1.00 92.25 98 LYS A N 1
ATOM 747 C CA . LYS A 1 98 ? 1.589 9.212 2.779 1.00 92.25 98 LYS A CA 1
ATOM 748 C C . LYS A 1 98 ? 1.048 8.105 1.887 1.00 92.25 98 LYS A C 1
ATOM 750 O O . LYS A 1 98 ? 1.518 6.977 1.982 1.00 92.25 98 LYS A O 1
ATOM 755 N N . ARG A 1 99 ? 0.084 8.405 1.016 1.00 92.81 99 ARG A N 1
ATOM 756 C CA . ARG A 1 99 ? -0.451 7.449 0.040 1.00 92.81 99 ARG A CA 1
ATOM 757 C C . ARG A 1 99 ? 0.614 7.045 -0.975 1.00 92.81 99 ARG A C 1
ATOM 759 O O . ARG A 1 99 ? 0.7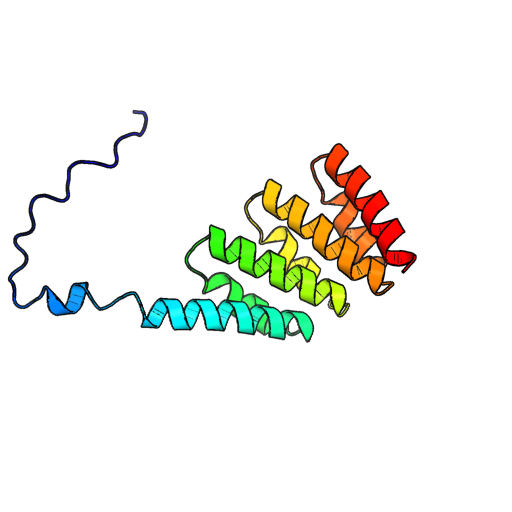88 5.856 -1.207 1.00 92.81 99 ARG A O 1
ATOM 766 N N . ASP A 1 100 ? 1.386 7.996 -1.496 1.00 92.75 100 ASP A N 1
ATOM 767 C CA . ASP A 1 100 ? 2.539 7.703 -2.354 1.00 92.75 100 ASP A CA 1
ATOM 768 C C . ASP A 1 100 ? 3.544 6.798 -1.620 1.00 92.75 100 ASP A C 1
ATOM 770 O O . ASP A 1 100 ? 3.994 5.795 -2.170 1.00 92.75 100 ASP A O 1
ATOM 774 N N . GLN A 1 101 ? 3.860 7.108 -0.356 1.00 92.06 101 GLN A N 1
ATOM 775 C CA . GLN A 1 101 ? 4.726 6.263 0.472 1.00 92.06 101 GLN A CA 1
ATOM 776 C C . GLN A 1 101 ? 4.139 4.858 0.674 1.00 92.06 101 GLN A C 1
ATOM 778 O O . GLN A 1 101 ? 4.874 3.880 0.557 1.00 92.06 101 GLN A O 1
ATOM 783 N N . CYS A 1 102 ? 2.833 4.753 0.934 1.00 93.19 102 CYS A N 1
ATOM 784 C CA . CYS A 1 102 ? 2.102 3.493 1.047 1.00 93.19 102 CYS A CA 1
ATOM 785 C C . CYS A 1 102 ? 2.286 2.643 -0.211 1.00 93.19 102 CYS A C 1
ATOM 787 O O . CYS A 1 102 ? 2.747 1.508 -0.126 1.00 93.19 102 CYS A O 1
ATOM 789 N N . CYS A 1 103 ? 2.006 3.225 -1.382 1.00 93.75 103 CYS A N 1
ATOM 790 C CA . CYS A 1 103 ? 2.156 2.562 -2.671 1.00 93.75 103 CYS A CA 1
ATOM 791 C C . CYS A 1 103 ? 3.588 2.067 -2.890 1.00 93.75 103 CYS A C 1
ATOM 793 O O . CYS A 1 103 ? 3.771 0.933 -3.316 1.00 93.75 103 CYS A O 1
ATOM 795 N N . ILE A 1 104 ? 4.600 2.876 -2.557 1.00 92.62 104 ILE A N 1
ATOM 796 C CA . ILE A 1 104 ? 6.012 2.500 -2.722 1.00 92.62 104 ILE A CA 1
ATOM 797 C C . ILE A 1 104 ? 6.389 1.321 -1.820 1.00 92.62 104 ILE A C 1
ATOM 799 O O . ILE A 1 104 ? 6.997 0.360 -2.290 1.00 92.62 104 ILE A O 1
ATOM 803 N N . GLN A 1 105 ? 6.037 1.373 -0.532 1.00 93.00 105 GLN A N 1
ATOM 804 C CA . GLN A 1 105 ? 6.377 0.303 0.413 1.00 93.00 105 GLN A CA 1
ATOM 805 C C . GLN A 1 105 ? 5.620 -0.990 0.098 1.00 93.00 105 GLN A C 1
ATOM 807 O O . GLN A 1 105 ? 6.221 -2.062 0.052 1.00 93.00 105 GLN A O 1
ATOM 812 N N . ALA A 1 106 ? 4.321 -0.894 -0.189 1.00 94.00 106 ALA A N 1
ATOM 813 C CA . ALA A 1 106 ? 3.511 -2.046 -0.554 1.00 94.00 106 ALA A CA 1
ATOM 814 C C . ALA A 1 106 ? 3.964 -2.661 -1.893 1.00 94.00 106 ALA A C 1
ATOM 816 O O . ALA A 1 106 ? 4.072 -3.882 -1.980 1.00 94.00 106 ALA A O 1
ATOM 817 N N . ALA A 1 107 ? 4.327 -1.856 -2.901 1.00 94.56 107 ALA A N 1
ATOM 818 C CA . ALA A 1 107 ? 4.874 -2.366 -4.161 1.00 94.56 107 ALA A CA 1
ATOM 819 C C . ALA A 1 107 ? 6.212 -3.084 -3.947 1.00 94.56 107 ALA A C 1
ATOM 821 O O . ALA A 1 107 ? 6.412 -4.176 -4.472 1.00 94.56 107 ALA A O 1
ATOM 822 N N . LYS A 1 108 ? 7.101 -2.528 -3.116 1.00 94.06 108 LYS A N 1
ATOM 823 C CA . LYS A 1 108 ? 8.371 -3.166 -2.749 1.00 94.06 108 LYS A CA 1
ATOM 824 C C . LYS A 1 108 ? 8.155 -4.534 -2.084 1.00 94.06 108 LYS A C 1
ATOM 826 O O . LYS A 1 108 ? 8.784 -5.519 -2.469 1.00 94.06 108 LYS A O 1
ATOM 831 N N . SER A 1 109 ? 7.251 -4.599 -1.106 1.00 92.25 109 SER A N 1
ATOM 832 C CA . SER A 1 109 ? 6.907 -5.836 -0.393 1.00 92.25 109 SER A CA 1
ATOM 833 C C . SER A 1 109 ? 6.234 -6.870 -1.294 1.00 92.25 109 SER A C 1
ATOM 835 O O . SER A 1 109 ? 6.538 -8.056 -1.189 1.00 92.25 109 SER A O 1
ATOM 837 N N . ALA A 1 110 ? 5.362 -6.436 -2.205 1.00 92.94 110 ALA A N 1
ATOM 838 C CA . ALA A 1 110 ? 4.750 -7.303 -3.205 1.00 92.94 110 ALA A CA 1
ATOM 839 C C . ALA A 1 110 ? 5.785 -7.860 -4.192 1.00 92.94 110 ALA A C 1
ATOM 841 O O . ALA A 1 110 ? 5.778 -9.058 -4.465 1.00 92.94 110 ALA A O 1
ATOM 842 N N . ALA A 1 111 ? 6.700 -7.017 -4.678 1.00 93.56 111 ALA A N 1
ATOM 843 C CA . ALA A 1 111 ? 7.742 -7.401 -5.624 1.00 93.56 111 ALA A CA 1
ATOM 844 C C . ALA A 1 111 ? 8.680 -8.471 -5.054 1.00 93.56 111 ALA A C 1
ATOM 846 O O . ALA A 1 111 ? 8.902 -9.483 -5.710 1.00 93.56 111 ALA A O 1
ATOM 847 N N . ARG A 1 112 ? 9.124 -8.312 -3.798 1.00 91.31 112 ARG A N 1
ATOM 848 C CA . ARG A 1 112 ? 9.929 -9.324 -3.088 1.00 91.31 112 ARG A CA 1
ATOM 849 C C . ARG A 1 112 ? 9.250 -10.691 -3.011 1.00 91.31 112 ARG A C 1
ATOM 851 O O . ARG A 1 112 ? 9.909 -11.717 -2.970 1.00 91.31 112 ARG A O 1
ATOM 858 N N . ASN A 1 113 ? 7.923 -10.710 -2.970 1.00 89.12 113 ASN A N 1
ATOM 859 C CA . ASN A 1 113 ? 7.157 -11.947 -2.921 1.00 89.12 113 ASN A CA 1
ATOM 860 C C . ASN A 1 113 ? 6.647 -12.371 -4.300 1.00 89.12 113 ASN A C 1
ATOM 862 O O . ASN A 1 113 ? 5.799 -13.249 -4.350 1.00 89.12 113 ASN A O 1
ATOM 866 N N . GLY A 1 114 ? 7.091 -11.761 -5.405 1.00 88.62 114 GLY A N 1
ATOM 867 C CA . GLY A 1 114 ? 6.661 -12.106 -6.766 1.00 88.62 114 GLY A CA 1
ATOM 868 C C . GLY A 1 114 ? 5.202 -11.755 -7.093 1.00 88.62 114 GLY A C 1
ATOM 869 O O . GLY A 1 114 ? 4.617 -12.319 -8.016 1.00 88.62 114 GLY A O 1
ATOM 870 N N . ASN A 1 115 ? 4.574 -10.851 -6.336 1.00 90.12 115 ASN A N 1
ATOM 871 C CA . ASN A 1 115 ? 3.183 -10.450 -6.540 1.00 90.12 115 ASN A CA 1
ATOM 872 C C . ASN A 1 115 ? 3.064 -9.268 -7.513 1.00 90.12 115 ASN A C 1
ATOM 874 O O . ASN A 1 115 ? 2.810 -8.125 -7.122 1.00 90.12 115 ASN A O 1
ATOM 878 N N . LEU A 1 116 ? 3.230 -9.560 -8.802 1.00 88.81 116 LEU A N 1
ATOM 879 C CA . LEU A 1 116 ? 3.187 -8.554 -9.866 1.00 88.81 116 LEU A CA 1
ATOM 880 C C . LEU A 1 116 ? 1.821 -7.863 -9.993 1.00 88.81 116 LEU A C 1
ATOM 882 O O . LEU A 1 116 ? 1.769 -6.690 -10.354 1.00 88.81 116 LEU A O 1
ATOM 886 N N . GLN A 1 117 ? 0.721 -8.541 -9.645 1.00 92.19 117 GLN A N 1
ATOM 887 C CA . GLN A 1 117 ? -0.625 -7.957 -9.694 1.00 92.19 117 GLN A CA 1
ATOM 888 C C . GLN A 1 117 ? -0.739 -6.729 -8.779 1.00 92.19 117 GLN A C 1
ATOM 890 O O . GLN A 1 117 ? -1.243 -5.685 -9.194 1.00 92.19 117 GLN A O 1
ATOM 895 N N . VAL A 1 118 ? -0.222 -6.825 -7.551 1.00 91.81 118 VAL A N 1
ATOM 896 C CA . VAL A 1 118 ? -0.206 -5.693 -6.613 1.00 91.81 118 VAL A CA 1
ATOM 897 C C . VAL A 1 118 ? 0.745 -4.593 -7.093 1.00 91.81 118 VAL A C 1
ATOM 899 O O . VAL A 1 118 ? 0.384 -3.419 -7.044 1.00 91.81 118 VAL A O 1
ATOM 902 N N . VAL A 1 119 ? 1.924 -4.940 -7.617 1.00 92.50 119 VAL A N 1
ATOM 903 C CA . VAL A 1 119 ? 2.885 -3.949 -8.143 1.00 92.50 119 VAL A CA 1
ATOM 904 C C . VAL A 1 119 ? 2.268 -3.129 -9.281 1.00 92.50 119 VAL A C 1
ATOM 906 O O . VAL A 1 119 ? 2.280 -1.897 -9.227 1.00 92.50 119 VAL A O 1
ATOM 909 N N . ASN A 1 120 ? 1.656 -3.801 -10.258 1.00 91.81 120 ASN A N 1
ATOM 910 C CA . ASN A 1 120 ? 1.027 -3.168 -11.419 1.00 91.81 120 ASN A CA 1
ATOM 911 C C . ASN A 1 120 ? -0.140 -2.252 -11.034 1.00 91.81 120 ASN A C 1
ATOM 913 O O . ASN A 1 120 ? -0.402 -1.263 -11.714 1.00 91.81 120 ASN A O 1
ATOM 917 N N . PHE A 1 121 ? -0.825 -2.543 -9.929 1.00 92.19 121 PHE A N 1
ATOM 918 C CA . PHE A 1 121 ? -1.873 -1.675 -9.401 1.00 92.19 121 PHE A CA 1
ATOM 919 C C . PHE A 1 121 ? -1.326 -0.446 -8.665 1.00 92.19 121 PHE A C 1
ATOM 921 O O . PHE A 1 121 ? -1.890 0.642 -8.787 1.00 92.19 121 PHE A O 1
ATOM 928 N N . LEU A 1 122 ? -0.249 -0.599 -7.890 1.00 92.19 122 LEU A N 1
ATOM 929 C CA . LEU A 1 122 ? 0.251 0.446 -6.991 1.00 92.19 122 LEU A CA 1
ATOM 930 C C . LEU A 1 122 ? 1.141 1.478 -7.681 1.00 92.19 122 LEU A C 1
ATOM 932 O O . LEU A 1 122 ? 1.032 2.667 -7.382 1.00 92.19 122 LEU A O 1
ATOM 936 N N . VAL A 1 123 ? 2.012 1.055 -8.600 1.00 91.50 123 VAL A N 1
ATOM 937 C CA . VAL A 1 123 ? 2.960 1.954 -9.282 1.00 91.50 123 VAL A CA 1
ATOM 938 C C . VAL A 1 123 ? 2.245 3.116 -9.992 1.00 91.50 123 VAL A C 1
ATOM 940 O O . VAL A 1 123 ? 2.629 4.267 -9.768 1.00 91.50 123 VAL A O 1
ATOM 943 N N . PRO A 1 124 ? 1.159 2.897 -10.762 1.00 91.69 124 PRO A N 1
ATOM 944 C CA . PRO A 1 124 ? 0.434 3.990 -11.413 1.00 91.69 124 PRO A CA 1
ATOM 945 C C . PRO A 1 124 ? -0.272 4.944 -10.440 1.00 91.69 124 PRO A C 1
ATOM 947 O O . PRO A 1 124 ? -0.613 6.059 -10.827 1.00 91.69 124 PRO A O 1
ATOM 950 N N . LYS A 1 125 ? -0.514 4.525 -9.189 1.00 90.06 125 LYS A N 1
ATOM 951 C CA . LYS A 1 1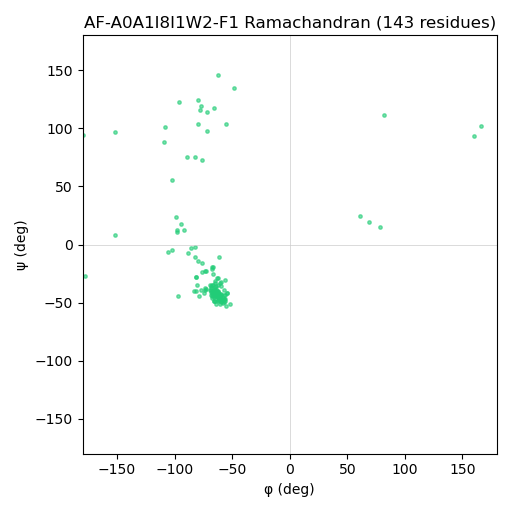25 ? -1.206 5.328 -8.165 1.00 90.06 125 LYS A CA 1
ATOM 952 C C . LYS A 1 125 ? -0.292 6.323 -7.453 1.00 90.06 125 LYS A C 1
ATOM 954 O O . LYS A 1 125 ? -0.799 7.177 -6.729 1.00 90.06 125 LYS A O 1
ATOM 959 N N . VAL A 1 126 ? 1.025 6.226 -7.643 1.00 90.81 126 VAL A N 1
ATOM 960 C CA . VAL A 1 126 ? 1.979 7.218 -7.138 1.00 90.81 126 VAL A CA 1
ATOM 961 C C . VAL A 1 126 ? 1.839 8.491 -7.972 1.00 90.81 126 VAL A C 1
ATOM 963 O O . VAL A 1 126 ? 2.136 8.490 -9.168 1.00 90.81 126 VAL A O 1
ATOM 966 N N . ALA A 1 127 ? 1.376 9.576 -7.348 1.00 88.38 127 ALA A N 1
ATOM 967 C CA . ALA A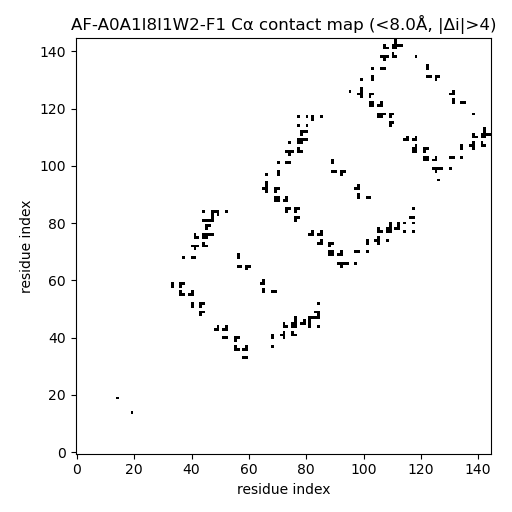 1 127 ? 1.084 10.823 -8.055 1.00 88.38 127 ALA A CA 1
ATOM 968 C C . ALA A 1 127 ? 2.365 11.559 -8.477 1.00 88.38 127 ALA A C 1
ATOM 970 O O . ALA A 1 127 ? 2.444 12.126 -9.566 1.00 88.38 127 ALA A O 1
ATOM 971 N N . ASN A 1 128 ? 3.392 11.542 -7.624 1.00 89.75 128 ASN A N 1
ATOM 972 C CA . ASN A 1 128 ? 4.667 12.180 -7.925 1.00 89.75 128 ASN A CA 1
ATOM 973 C C . ASN A 1 128 ? 5.501 11.327 -8.901 1.00 89.75 128 ASN A C 1
ATOM 975 O O . ASN A 1 128 ? 5.905 10.211 -8.572 1.00 89.75 128 ASN A O 1
ATOM 979 N N . LYS A 1 129 ? 5.817 11.886 -10.076 1.00 87.88 129 LYS A N 1
ATOM 980 C CA . LYS A 1 129 ? 6.578 11.203 -11.136 1.00 87.88 129 LYS A CA 1
ATOM 981 C C . LYS A 1 129 ? 7.943 10.693 -10.657 1.00 87.88 129 LYS A C 1
ATOM 983 O O . LYS A 1 129 ? 8.231 9.516 -10.823 1.00 87.88 129 LYS A O 1
ATOM 988 N N . THR A 1 130 ? 8.733 11.530 -9.986 1.00 89.88 130 THR A N 1
ATOM 989 C CA . THR A 1 130 ? 10.052 11.142 -9.459 1.00 89.88 130 THR A CA 1
ATOM 990 C C . THR A 1 130 ? 9.945 9.988 -8.462 1.00 89.88 130 THR A C 1
ATOM 992 O O . THR A 1 130 ? 10.723 9.038 -8.513 1.00 89.88 130 THR A O 1
ATOM 995 N N . LYS A 1 131 ? 8.954 10.028 -7.563 1.00 89.12 131 LYS A N 1
ATOM 996 C CA . LYS A 1 131 ? 8.705 8.940 -6.608 1.00 89.12 131 LYS A CA 1
ATOM 997 C C . LYS A 1 131 ? 8.231 7.664 -7.295 1.00 89.12 131 LYS A C 1
ATOM 999 O O . LYS A 1 131 ? 8.559 6.576 -6.832 1.00 89.12 131 LYS A O 1
ATOM 1004 N N . ARG A 1 132 ? 7.457 7.784 -8.373 1.00 89.56 132 ARG A N 1
ATOM 1005 C CA . ARG A 1 132 ? 7.002 6.647 -9.173 1.00 89.56 132 ARG A CA 1
ATOM 1006 C C . ARG A 1 132 ? 8.173 5.961 -9.866 1.00 89.56 132 ARG A C 1
ATOM 1008 O O . ARG A 1 132 ? 8.282 4.747 -9.768 1.00 89.56 132 ARG A O 1
ATOM 1015 N N . ASP A 1 133 ? 9.082 6.722 -10.462 1.00 90.06 133 ASP A N 1
ATOM 1016 C CA . ASP A 1 133 ? 10.277 6.165 -11.102 1.00 90.06 133 ASP A CA 1
ATOM 1017 C C . ASP A 1 133 ? 11.162 5.454 -10.059 1.00 90.06 133 ASP A C 1
ATOM 1019 O O . ASP A 1 133 ? 11.584 4.314 -10.254 1.00 90.06 133 ASP A O 1
ATOM 1023 N N . GLN A 1 134 ? 11.330 6.058 -8.874 1.00 90.06 134 GLN A N 1
ATOM 1024 C CA . GLN A 1 134 ? 11.986 5.406 -7.733 1.00 90.06 134 GLN A CA 1
ATOM 1025 C C . GLN A 1 134 ? 11.247 4.149 -7.248 1.00 90.06 134 GLN A C 1
ATOM 1027 O O . GLN A 1 134 ? 11.891 3.206 -6.793 1.00 90.06 134 GLN A O 1
ATOM 1032 N N . CYS A 1 135 ? 9.912 4.131 -7.305 1.00 89.19 135 CYS A N 1
ATOM 1033 C CA . CYS A 1 135 ? 9.097 2.962 -6.978 1.00 89.19 135 CYS A CA 1
ATOM 1034 C C . CYS A 1 135 ? 9.407 1.807 -7.932 1.00 89.19 135 CYS A C 1
ATOM 1036 O O . CYS A 1 135 ? 9.680 0.706 -7.465 1.00 89.19 135 CYS A O 1
ATOM 1038 N N . CYS A 1 136 ? 9.433 2.075 -9.242 1.00 89.06 136 CYS A N 1
ATOM 1039 C CA . CYS A 1 136 ? 9.754 1.087 -10.271 1.00 89.06 136 CYS A CA 1
ATOM 1040 C C . CYS A 1 136 ? 11.135 0.465 -10.042 1.00 89.06 136 CYS A C 1
ATOM 1042 O O . CYS A 1 136 ? 11.247 -0.756 -10.001 1.00 89.06 136 CYS A O 1
ATOM 1044 N N . ILE A 1 137 ? 12.159 1.299 -9.824 1.00 90.19 137 ILE A N 1
ATOM 1045 C CA . ILE A 1 137 ? 13.533 0.836 -9.576 1.00 90.19 137 ILE A CA 1
ATOM 1046 C C . ILE A 1 137 ? 13.578 -0.030 -8.311 1.00 90.19 137 ILE A C 1
ATOM 1048 O O . ILE A 1 137 ? 14.021 -1.172 -8.348 1.00 90.19 137 ILE A O 1
ATOM 1052 N N . LYS A 1 138 ? 13.029 0.465 -7.194 1.00 89.62 138 LYS A N 1
ATOM 1053 C CA . LYS A 1 138 ? 13.040 -0.264 -5.914 1.00 89.62 138 LYS A CA 1
ATOM 1054 C C . LYS A 1 138 ? 12.242 -1.564 -5.960 1.00 89.62 138 LYS A C 1
ATOM 1056 O O . LYS A 1 138 ? 12.607 -2.516 -5.269 1.00 89.62 138 LYS A O 1
ATOM 1061 N N . ALA A 1 139 ? 11.136 -1.592 -6.699 1.00 89.25 139 ALA A N 1
ATOM 1062 C CA . ALA A 1 139 ? 10.340 -2.793 -6.895 1.00 89.25 139 ALA A CA 1
ATOM 1063 C C . ALA A 1 139 ? 11.121 -3.822 -7.724 1.00 89.25 139 ALA A C 1
ATOM 1065 O O . ALA A 1 139 ? 11.208 -4.970 -7.300 1.00 89.25 139 ALA A O 1
ATOM 1066 N N . ALA A 1 140 ? 11.761 -3.407 -8.822 1.00 89.75 140 ALA A N 1
ATOM 1067 C CA . ALA A 1 140 ? 12.613 -4.277 -9.633 1.00 89.75 140 ALA A CA 1
ATOM 1068 C C . ALA A 1 140 ? 13.783 -4.859 -8.819 1.00 89.75 140 ALA A C 1
ATOM 1070 O O . ALA A 1 140 ? 13.949 -6.076 -8.776 1.00 89.75 140 ALA A O 1
ATOM 1071 N N . ASP A 1 141 ? 14.504 -4.020 -8.069 1.00 91.12 141 ASP A N 1
ATOM 1072 C CA . ASP A 1 141 ? 15.598 -4.455 -7.187 1.00 91.12 141 ASP A CA 1
ATOM 1073 C C . ASP A 1 141 ? 15.130 -5.439 -6.107 1.00 91.12 141 ASP A C 1
ATOM 1075 O O . ASP A 1 141 ? 15.889 -6.291 -5.649 1.00 91.12 141 ASP A O 1
ATOM 1079 N N . SER A 1 142 ? 13.886 -5.291 -5.643 1.00 89.25 142 SER A N 1
ATOM 1080 C CA . SER A 1 142 ? 13.320 -6.160 -4.609 1.00 89.25 142 SER A CA 1
ATOM 1081 C C . SER A 1 142 ? 12.811 -7.481 -5.169 1.00 89.25 142 SER A C 1
ATOM 1083 O O . SER A 1 142 ? 12.813 -8.451 -4.428 1.00 89.25 142 SER A O 1
ATOM 1085 N N . ALA A 1 143 ? 12.392 -7.526 -6.437 1.00 87.50 143 ALA A N 1
ATOM 1086 C CA . ALA A 1 143 ? 12.010 -8.761 -7.123 1.00 87.50 143 ALA A CA 1
ATOM 1087 C C . ALA A 1 143 ? 13.221 -9.639 -7.482 1.00 87.50 143 ALA A C 1
ATOM 1089 O O . ALA A 1 143 ? 13.066 -10.840 -7.670 1.00 87.50 143 ALA A O 1
ATOM 1090 N N . ALA A 1 144 ? 14.414 -9.047 -7.577 1.00 84.12 144 ALA A N 1
ATOM 1091 C CA . ALA A 1 144 ? 15.660 -9.751 -7.874 1.00 84.12 144 ALA A CA 1
ATOM 1092 C C . ALA A 1 144 ? 16.312 -10.432 -6.649 1.00 84.12 144 ALA A C 1
ATOM 1094 O O . ALA A 1 144 ? 17.370 -11.041 -6.794 1.00 84.12 144 ALA A O 1
ATOM 1095 N N . LYS A 1 145 ? 15.725 -10.297 -5.451 1.00 72.50 145 LYS A N 1
ATOM 1096 C CA . LYS A 1 145 ? 16.230 -10.842 -4.179 1.00 72.50 145 LYS A CA 1
ATOM 1097 C C . LYS A 1 145 ? 15.318 -11.930 -3.644 1.00 72.50 145 LYS A C 1
ATOM 1099 O O . LYS A 1 145 ? 15.871 -12.907 -3.102 1.00 72.50 145 LYS A O 1
#

InterPro domains:
  IPR002110 Ankyrin repeat [PF12796] (43-133)
  IPR036770 Ankyrin repeat-containing domain superfamily [G3DSA:1.25.40.20] (9-143)
  IPR036770 Ankyrin repeat-containing domain superfamily [SSF48403] (43-134)
  IPR052050 Secreted Effector and Ankyrin Repeat [PTHR46586] (43-145)

Nearest PDB structures (foldseek):
  6s9t-assembly1_D-2  TM=6.939E-01  e=3.404E-02  synthetic construct
  5le8-assembly2_B  TM=7.719E-01  e=2.360E-01  synthetic construct
  2y1l-assembly1_F  TM=4.775E-01  e=8.743E-02  synthetic construct
  6z4q-assembly1_AAA  TM=7.457E-01  e=1.215E+00  Rattus norvegicus
  3zpj-assembly1_A  TM=4.199E-01  e=1.636E+00  Thermococcus onnurineus NA1

Organism: NCBI:txid282301

Foldseek 3Di:
DDDDDDDDPPPDPPDDPVCPVVVPPPDPVLVVVLVCLLVQLLVCLLVLVQVSVVVSLVSNPDLVSSLVSLLSSLLSNLLNVNVVSVVPSLVSNPDLVSSLVSLLNSLLSNLLNVNVVSVVVSLVSNPDPVSSVVSVVSSVVNNVD

Radius of gyration: 20.1 Å; Cα contacts (8 Å, |Δi|>4): 182; chains: 1; bounding box: 32×49×55 Å

Mean predicted aligned error: 10.97 Å

Solvent-accessible surface area (backbone atoms only — not comparable to full-atom values): 7820 Å² total; per-residue (Å²): 137,83,92,86,74,98,81,73,80,88,72,77,84,86,70,61,83,88,56,55,72,73,76,68,68,80,64,58,68,64,48,55,49,48,53,48,41,43,54,48,30,29,50,29,20,36,74,46,39,46,70,58,33,65,62,40,55,76,69,41,81,51,64,72,59,31,34,51,41,32,36,55,14,23,29,36,2,26,47,56,64,18,60,70,36,29,68,54,28,52,75,64,28,80,50,66,73,58,30,32,51,32,30,39,51,17,19,27,36,5,20,52,61,70,31,58,72,56,27,68,60,25,52,78,67,26,79,51,64,72,60,27,55,52,32,54,54,49,20,53,61,28,50,77,105

Secondary structure (DSSP, 8-state):
-------STT------TTTTTTSS--SSHHHHHHHHHHHHHHHHHHTT-HHHHHHHGGG--SHHHHHHHHHHHHHHHHHTT-HHHHHHHHHH---HHHHHHHHHHHHHHHHHTT-HHHHHHHGGG--SHHHHHHHHHHHHHHHT-